Protein AF-A0A5S9XR04-F1 (afdb_monomer_lite)

pLDDT: mean 82.69, std 14.43, range [50.28, 98.38]

Radius of gyration: 22.77 Å; chains: 1; bounding box: 59×26×56 Å

Foldseek 3Di:
DPPPVVVVVVVVVVVVVVVVVPDPPDDPPDPVVVQVVVQVVCVVVVHHGDDDDPVVVVVVVVVVVVVVVVVPDD

InterPro domains:
  IPR014044 CAP domain [PF00188] (35-66)
  IPR035940 CAP superfamily [G3DSA:3.40.33.10] (25-73)
  IPR035940 CAP superfamily [SSF55797] (28-68)

Structure (mmCIF, N/CA/C/O backbone):
data_AF-A0A5S9XR04-F1
#
_entry.id   AF-A0A5S9XR04-F1
#
loop_
_atom_site.group_PDB
_atom_site.id
_atom_site.type_symbol
_atom_site.label_atom_id
_atom_site.label_alt_id
_atom_site.label_comp_id
_atom_site.label_asym_id
_atom_site.label_entity_id
_atom_site.label_seq_id
_atom_site.pdbx_PDB_ins_code
_atom_site.Cartn_x
_atom_site.Cartn_y
_atom_site.Cartn_z
_atom_site.occupancy
_atom_site.B_iso_or_equiv
_atom_site.auth_seq_id
_atom_site.auth_comp_id
_atom_site.auth_asym_id
_atom_site.auth_atom_id
_atom_site.pdbx_PDB_model_num
ATOM 1 N N . MET A 1 1 ? 43.507 -14.982 38.671 1.00 52.72 1 MET A N 1
ATOM 2 C CA . MET A 1 1 ? 42.827 -13.712 39.011 1.00 52.72 1 MET A CA 1
ATOM 3 C C . MET A 1 1 ? 42.489 -12.945 37.727 1.00 52.72 1 MET A C 1
ATOM 5 O O . MET A 1 1 ? 43.371 -12.306 37.179 1.00 52.72 1 MET A O 1
ATOM 9 N N . LYS A 1 2 ? 41.256 -13.074 37.201 1.00 51.41 2 LYS A N 1
ATOM 10 C CA . LYS A 1 2 ? 40.688 -12.267 36.085 1.00 51.41 2 LYS A CA 1
ATOM 11 C C . LYS A 1 2 ? 39.157 -12.067 36.211 1.00 51.41 2 LYS A C 1
ATOM 13 O O . LYS A 1 2 ? 38.499 -11.710 35.245 1.00 51.41 2 LYS A O 1
ATOM 18 N N . MET A 1 3 ? 38.563 -12.308 37.387 1.00 55.81 3 MET A N 1
ATOM 19 C CA . MET A 1 3 ? 37.093 -12.357 37.518 1.00 55.81 3 MET A CA 1
ATOM 20 C C . MET A 1 3 ? 36.422 -10.992 37.754 1.00 55.81 3 MET A C 1
ATOM 22 O O . MET A 1 3 ? 35.208 -10.890 37.634 1.00 55.81 3 MET A O 1
ATOM 26 N N . PHE A 1 4 ? 37.184 -9.930 38.034 1.00 55.75 4 PHE A N 1
ATOM 27 C CA . PHE A 1 4 ? 36.622 -8.605 38.344 1.00 55.75 4 PHE A CA 1
ATOM 28 C C . PHE A 1 4 ? 36.277 -7.756 37.105 1.00 55.75 4 PHE A C 1
ATOM 30 O O . PHE A 1 4 ? 35.429 -6.878 37.198 1.00 55.75 4 PHE A O 1
ATOM 37 N N . ASN A 1 5 ? 36.842 -8.061 35.929 1.00 56.59 5 ASN A N 1
ATOM 38 C CA . ASN A 1 5 ? 36.544 -7.340 34.679 1.00 56.59 5 ASN A CA 1
ATOM 39 C C . ASN A 1 5 ? 35.355 -7.921 33.892 1.00 56.59 5 ASN A C 1
ATOM 41 O O . ASN A 1 5 ? 34.974 -7.367 32.866 1.00 56.59 5 ASN A O 1
ATOM 45 N N . SER A 1 6 ? 34.776 -9.044 34.333 1.00 60.19 6 SER A N 1
ATOM 46 C CA . SER A 1 6 ? 33.717 -9.738 33.584 1.00 60.19 6 SER A CA 1
ATOM 47 C C . SER A 1 6 ? 32.313 -9.207 33.894 1.00 60.19 6 SER A C 1
ATOM 49 O O . SER A 1 6 ? 31.457 -9.214 33.016 1.00 60.19 6 SER A O 1
ATOM 51 N N . TYR A 1 7 ? 32.086 -8.698 35.110 1.00 65.44 7 TYR A N 1
ATOM 52 C CA . TYR A 1 7 ? 30.808 -8.123 35.548 1.00 65.44 7 TYR A CA 1
ATOM 53 C C . TYR A 1 7 ? 30.376 -6.860 34.782 1.00 65.44 7 TYR A C 1
ATOM 55 O O . TYR A 1 7 ? 29.236 -6.835 34.322 1.00 65.44 7 TYR A O 1
ATOM 63 N N . PRO A 1 8 ? 31.232 -5.836 34.572 1.00 76.31 8 PRO A N 1
ATOM 64 C CA . PRO A 1 8 ? 30.832 -4.662 33.794 1.00 76.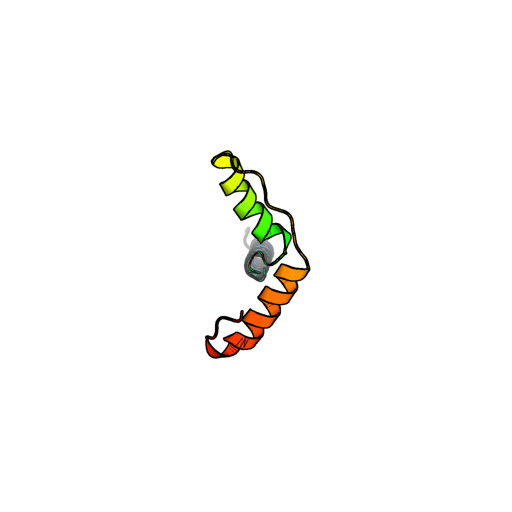31 8 PRO A CA 1
ATOM 65 C C . PRO A 1 8 ? 30.590 -5.010 32.320 1.00 76.31 8 PRO A C 1
ATOM 67 O O . PRO A 1 8 ? 29.654 -4.495 31.721 1.00 76.31 8 PRO A O 1
ATOM 70 N N . ASN A 1 9 ? 31.358 -5.944 31.750 1.00 78.56 9 ASN A N 1
ATOM 71 C CA . ASN A 1 9 ? 31.157 -6.404 30.373 1.00 78.56 9 ASN A CA 1
ATOM 72 C C . ASN A 1 9 ? 29.845 -7.184 30.208 1.00 78.56 9 ASN A C 1
ATOM 74 O O . ASN A 1 9 ? 29.138 -6.994 29.221 1.00 78.56 9 ASN A O 1
ATOM 78 N N . LEU A 1 10 ? 29.495 -8.029 31.183 1.00 81.75 10 LEU A N 1
ATOM 79 C CA . LEU A 1 10 ? 28.225 -8.755 31.194 1.00 81.75 10 LEU A CA 1
ATOM 80 C C . LEU A 1 10 ? 27.034 -7.800 31.360 1.00 81.75 10 LEU A C 1
ATOM 82 O O . LEU A 1 10 ? 26.015 -7.973 30.698 1.00 81.75 10 LEU A O 1
ATOM 86 N N . LEU A 1 11 ? 27.181 -6.765 32.194 1.00 85.44 11 LEU A N 1
ATOM 87 C CA . LEU A 1 11 ? 26.172 -5.724 32.379 1.00 85.44 11 LEU A CA 1
ATOM 88 C C . LEU A 1 11 ? 25.959 -4.908 31.094 1.00 85.44 11 LEU A C 1
ATOM 90 O O . LEU A 1 11 ? 24.822 -4.708 30.677 1.00 85.44 11 LEU A O 1
ATOM 94 N N . VAL A 1 12 ? 27.041 -4.484 30.436 1.00 88.75 12 VAL A N 1
ATOM 95 C CA . VAL A 1 12 ? 26.979 -3.761 29.154 1.00 88.75 12 VAL A CA 1
ATOM 96 C C . VAL A 1 12 ? 26.328 -4.624 28.071 1.00 88.75 12 VAL A C 1
ATOM 98 O O . VAL A 1 12 ? 25.475 -4.133 27.334 1.00 88.75 12 VAL A O 1
ATOM 101 N N . LEU A 1 13 ? 26.665 -5.916 28.007 1.00 88.31 13 LEU A N 1
ATOM 102 C CA . LEU A 1 13 ? 26.050 -6.855 27.068 1.00 88.31 13 LEU A CA 1
ATOM 103 C C . LEU A 1 13 ? 24.545 -7.025 27.330 1.00 88.31 13 LEU A C 1
ATOM 105 O O . LEU A 1 13 ? 23.755 -7.005 26.389 1.00 88.31 13 LEU A O 1
ATOM 109 N N . ALA A 1 14 ? 24.138 -7.139 28.596 1.00 88.69 14 ALA A N 1
ATOM 110 C CA . ALA A 1 14 ? 22.731 -7.255 28.974 1.00 88.69 14 ALA A CA 1
ATOM 111 C C . ALA A 1 14 ? 21.922 -5.998 28.605 1.00 88.69 14 ALA A C 1
ATOM 113 O O . ALA A 1 14 ? 20.820 -6.113 28.068 1.00 88.69 14 ALA A O 1
ATOM 114 N N . ILE A 1 15 ? 22.483 -4.804 28.826 1.00 88.81 15 ILE A N 1
ATOM 115 C CA . ILE A 1 15 ? 21.861 -3.528 28.439 1.00 88.81 15 ILE A CA 1
ATOM 116 C C . ILE A 1 15 ? 21.743 -3.420 26.911 1.00 88.81 15 ILE A C 1
ATOM 118 O O . ILE A 1 15 ? 20.689 -3.039 26.404 1.00 88.81 15 ILE A O 1
ATOM 122 N N . ALA A 1 16 ? 22.790 -3.794 26.168 1.00 87.00 16 ALA A N 1
ATOM 123 C CA . ALA A 1 16 ? 22.776 -3.775 24.706 1.00 87.00 16 ALA A CA 1
ATOM 124 C C . ALA A 1 16 ? 21.712 -4.723 24.123 1.00 87.00 16 ALA A C 1
ATOM 126 O O . ALA A 1 16 ? 20.980 -4.332 23.211 1.00 87.00 16 ALA A O 1
ATOM 127 N N . LEU A 1 17 ? 21.569 -5.934 24.680 1.00 85.69 17 LEU A N 1
ATOM 128 C CA . LEU A 1 17 ? 20.492 -6.846 24.289 1.00 85.69 17 LEU A CA 1
ATOM 129 C C . LEU A 1 17 ? 19.115 -6.251 24.607 1.00 85.69 17 LEU A C 1
ATOM 131 O O . LEU A 1 17 ? 18.262 -6.221 23.726 1.00 85.69 17 LEU A O 1
ATOM 135 N N . ALA A 1 18 ? 18.892 -5.725 25.813 1.00 85.12 18 ALA A N 1
ATOM 136 C CA . ALA A 1 18 ? 17.602 -5.137 26.181 1.00 85.12 18 ALA A CA 1
ATOM 137 C C . ALA A 1 18 ? 17.190 -3.980 25.246 1.00 85.12 18 ALA A C 1
ATOM 139 O O . ALA A 1 18 ? 16.046 -3.916 24.792 1.00 85.12 18 ALA A O 1
ATOM 140 N N . LEU A 1 19 ? 18.137 -3.108 24.886 1.00 80.69 19 LEU A N 1
ATOM 141 C CA . LEU A 1 19 ? 17.915 -2.016 23.933 1.00 80.69 19 LEU A CA 1
ATOM 142 C C . LEU A 1 19 ? 17.602 -2.523 22.516 1.00 80.69 19 LEU A C 1
ATOM 144 O O . LEU A 1 19 ? 16.757 -1.940 21.841 1.00 80.69 19 LEU A O 1
ATOM 148 N N . SER A 1 20 ? 18.219 -3.625 22.075 1.00 77.62 20 SER A N 1
ATOM 149 C CA . SER A 1 20 ? 17.962 -4.199 20.744 1.00 77.62 20 SER A CA 1
ATOM 150 C C . SER A 1 20 ? 16.533 -4.737 20.567 1.00 77.62 20 SER A C 1
ATOM 152 O O . SER A 1 20 ? 15.987 -4.659 19.470 1.00 77.62 20 SER A O 1
ATOM 154 N N . PHE A 1 21 ? 15.891 -5.195 21.648 1.00 68.75 21 PHE A N 1
ATOM 155 C CA . PHE A 1 21 ? 14.484 -5.624 21.647 1.00 68.75 21 PHE A CA 1
ATOM 156 C C . PHE A 1 21 ? 13.489 -4.480 21.896 1.00 68.75 21 PHE A C 1
ATOM 158 O O . PHE A 1 21 ? 12.282 -4.690 21.814 1.00 68.75 21 PHE A O 1
ATOM 165 N N . SER A 1 22 ? 13.972 -3.270 22.193 1.00 67.44 22 SER A N 1
ATOM 166 C CA . SER A 1 22 ? 13.127 -2.115 22.526 1.00 67.44 22 SER A CA 1
ATOM 167 C C . SER A 1 22 ? 12.663 -1.322 21.300 1.00 67.44 22 SER A C 1
ATOM 169 O O . SER A 1 22 ? 12.023 -0.281 21.4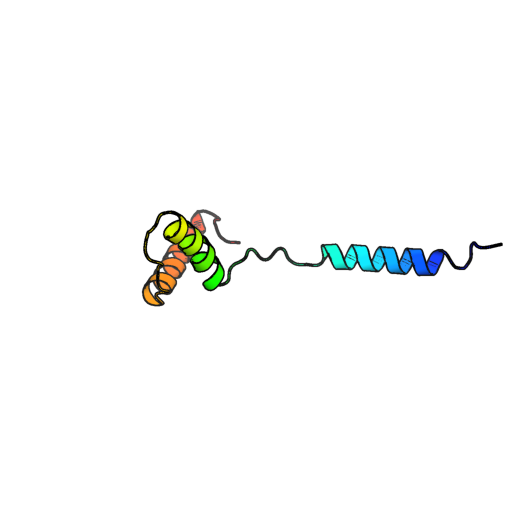47 1.00 67.44 22 SER A O 1
ATOM 171 N N . VAL A 1 23 ? 12.980 -1.777 20.083 1.00 66.88 23 VAL A N 1
ATOM 172 C CA . VAL A 1 23 ? 12.481 -1.131 18.868 1.00 66.88 23 VAL A CA 1
ATOM 173 C C . VAL A 1 23 ? 11.009 -1.512 18.708 1.00 66.88 23 VAL A C 1
ATOM 175 O O . VAL A 1 23 ? 10.716 -2.698 18.530 1.00 66.88 23 VAL A O 1
ATOM 178 N N . PRO A 1 24 ? 10.060 -0.559 18.752 1.00 63.53 24 PRO A N 1
ATOM 179 C CA . PRO A 1 24 ? 8.696 -0.873 18.369 1.00 63.53 24 PRO A CA 1
ATOM 180 C C . PRO A 1 24 ? 8.733 -1.372 16.924 1.00 63.53 24 PRO A C 1
ATOM 182 O O . PRO A 1 24 ? 9.224 -0.670 16.038 1.00 63.53 24 PRO A O 1
ATOM 185 N N . LEU A 1 25 ? 8.219 -2.581 16.685 1.00 62.56 25 LEU A N 1
ATOM 186 C CA . LEU A 1 25 ? 7.917 -3.083 15.346 1.00 62.56 25 LEU A CA 1
ATOM 187 C C . LEU A 1 25 ? 6.758 -2.249 14.787 1.00 62.56 25 LEU A C 1
ATOM 189 O O . LEU A 1 25 ? 5.620 -2.698 14.691 1.00 62.56 25 LEU A O 1
ATOM 193 N N . LYS A 1 26 ? 7.036 -0.987 14.468 1.00 58.69 26 LYS A N 1
ATOM 194 C CA . LYS A 1 26 ? 6.185 -0.180 13.616 1.00 58.69 26 LYS A CA 1
ATOM 195 C C . LYS A 1 26 ? 6.191 -0.884 12.269 1.00 58.69 26 LYS A C 1
ATOM 197 O O . LYS A 1 26 ? 7.234 -0.983 11.621 1.00 58.69 26 LYS A O 1
ATOM 202 N N . ALA A 1 27 ? 5.036 -1.418 11.878 1.00 63.69 27 ALA A N 1
ATOM 203 C CA . ALA A 1 27 ? 4.808 -1.725 10.477 1.00 63.69 27 ALA A CA 1
ATOM 204 C C . ALA A 1 27 ? 5.209 -0.485 9.664 1.00 63.69 27 ALA A C 1
ATOM 206 O O . ALA A 1 27 ? 5.007 0.635 10.132 1.00 63.69 27 ALA A O 1
ATOM 207 N N . GLN A 1 28 ? 5.825 -0.687 8.501 1.00 65.00 28 GLN A N 1
ATOM 208 C CA . GLN A 1 28 ? 6.170 0.402 7.590 1.00 65.00 28 GLN A CA 1
ATOM 209 C C . GLN A 1 28 ? 4.871 1.040 7.081 1.00 65.00 28 GLN A C 1
ATOM 211 O O . GLN A 1 28 ? 4.271 0.594 6.106 1.00 65.00 28 GLN A O 1
ATOM 216 N N . ASP A 1 29 ? 4.377 1.998 7.862 1.00 74.62 29 ASP A N 1
ATOM 217 C CA . ASP A 1 29 ? 3.060 2.617 7.781 1.00 74.62 29 ASP A CA 1
ATOM 218 C C . ASP A 1 29 ? 3.131 4.016 7.159 1.00 74.62 29 ASP A C 1
ATOM 220 O O . ASP A 1 29 ? 2.117 4.715 7.079 1.00 74.62 29 ASP A O 1
ATOM 224 N N . GLN A 1 30 ? 4.305 4.426 6.664 1.00 85.56 30 GLN A N 1
ATOM 225 C CA . GLN A 1 30 ? 4.426 5.681 5.940 1.00 85.56 30 GLN A CA 1
ATOM 226 C C . GLN A 1 30 ? 3.747 5.555 4.569 1.00 85.56 30 GLN A C 1
ATOM 228 O O . GLN A 1 30 ? 3.881 4.527 3.899 1.00 85.56 30 GLN A O 1
ATOM 233 N N . PRO A 1 31 ? 3.080 6.614 4.071 1.00 86.06 31 PRO A N 1
ATOM 234 C CA . PRO A 1 31 ? 2.494 6.641 2.726 1.00 86.06 31 PRO A CA 1
ATOM 235 C C . PRO A 1 31 ? 3.439 6.150 1.619 1.00 86.06 31 PRO A C 1
ATOM 237 O O . PRO A 1 31 ? 3.026 5.470 0.677 1.00 86.06 31 PRO A O 1
ATOM 240 N N . GLN A 1 32 ? 4.728 6.471 1.756 1.00 89.00 32 GLN A N 1
ATOM 241 C CA . GLN A 1 32 ? 5.766 6.110 0.798 1.00 89.00 32 GLN A CA 1
ATOM 242 C C . GLN A 1 32 ? 6.020 4.596 0.732 1.00 89.00 32 GLN A C 1
ATOM 244 O O . GLN A 1 32 ? 6.351 4.084 -0.339 1.00 89.00 32 GLN A O 1
ATOM 249 N N . ASP A 1 33 ? 5.833 3.871 1.833 1.00 89.69 33 ASP A N 1
ATOM 250 C CA . ASP A 1 33 ? 6.139 2.442 1.923 1.00 89.69 33 ASP A CA 1
ATOM 251 C C . ASP A 1 33 ? 5.163 1.622 1.073 1.00 89.69 33 ASP A C 1
ATOM 253 O O . ASP A 1 33 ? 5.582 0.788 0.261 1.00 89.69 33 ASP A O 1
ATOM 257 N N . TYR A 1 34 ? 3.868 1.957 1.147 1.00 88.44 34 TYR A N 1
ATOM 258 C CA . TYR A 1 34 ? 2.835 1.387 0.279 1.00 88.44 34 TYR A CA 1
ATOM 259 C C . TYR A 1 34 ? 3.197 1.562 -1.195 1.00 88.44 34 TYR A C 1
ATOM 261 O O . TYR A 1 34 ? 3.122 0.627 -1.994 1.00 88.44 34 TYR A O 1
ATOM 269 N N . PHE A 1 35 ? 3.625 2.761 -1.565 1.00 90.44 35 PHE A N 1
ATOM 270 C CA . PHE A 1 35 ? 3.895 3.109 -2.946 1.00 90.44 35 PHE A CA 1
ATOM 271 C C . PHE A 1 35 ? 5.172 2.469 -3.494 1.00 90.44 35 PHE A C 1
ATOM 273 O O . PHE A 1 35 ? 5.180 1.965 -4.618 1.00 90.44 35 PHE A O 1
ATOM 280 N N . ASN A 1 36 ? 6.236 2.438 -2.691 1.00 92.19 36 ASN A N 1
ATOM 281 C CA . ASN A 1 36 ? 7.510 1.824 -3.051 1.00 92.19 36 ASN A CA 1
ATOM 282 C C . ASN A 1 36 ? 7.346 0.334 -3.362 1.00 92.19 36 ASN A C 1
ATOM 284 O O . ASN A 1 36 ? 7.866 -0.143 -4.374 1.00 92.19 36 ASN A O 1
ATOM 288 N N . ALA A 1 37 ? 6.602 -0.391 -2.521 1.00 93.38 37 ALA A N 1
ATOM 289 C CA . ALA A 1 37 ? 6.334 -1.810 -2.727 1.00 93.38 37 ALA A CA 1
ATOM 290 C C . ALA A 1 37 ? 5.572 -2.055 -4.042 1.00 93.38 37 ALA A C 1
ATOM 292 O O . ALA A 1 37 ? 6.003 -2.859 -4.873 1.00 93.38 37 ALA A O 1
ATOM 293 N N . HIS A 1 38 ? 4.489 -1.307 -4.277 1.00 95.19 38 HIS A N 1
ATOM 294 C CA . HIS A 1 38 ? 3.672 -1.455 -5.485 1.00 95.19 38 HIS A CA 1
ATOM 295 C C . HIS A 1 38 ? 4.429 -1.059 -6.752 1.00 95.19 38 HIS A C 1
ATOM 297 O O . HIS A 1 38 ? 4.390 -1.782 -7.747 1.00 95.19 38 HIS A O 1
ATOM 303 N N . ASN A 1 39 ? 5.142 0.066 -6.737 1.00 97.00 39 ASN A N 1
ATOM 304 C CA . ASN A 1 39 ? 5.851 0.543 -7.919 1.00 97.00 39 ASN A CA 1
ATOM 305 C C . ASN A 1 39 ? 7.029 -0.342 -8.289 1.00 97.00 39 ASN A C 1
ATOM 307 O O . ASN A 1 39 ? 7.262 -0.543 -9.476 1.00 97.00 39 ASN A O 1
ATOM 311 N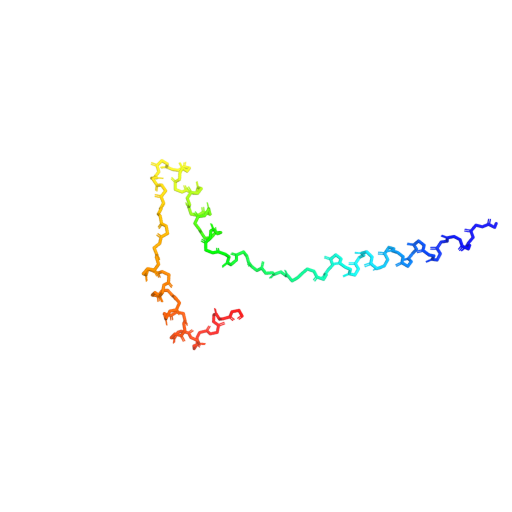 N . ARG A 1 40 ? 7.717 -0.936 -7.307 1.00 96.69 40 ARG A N 1
ATOM 312 C CA . ARG A 1 40 ? 8.733 -1.955 -7.582 1.00 96.69 40 ARG A CA 1
ATOM 313 C C . ARG A 1 40 ? 8.135 -3.120 -8.371 1.00 96.69 40 ARG A C 1
ATOM 315 O O . ARG A 1 40 ? 8.684 -3.498 -9.403 1.00 96.69 40 ARG A O 1
ATOM 322 N N . ALA A 1 41 ? 6.995 -3.646 -7.921 1.00 97.56 41 ALA A N 1
ATOM 323 C CA . ALA A 1 41 ? 6.311 -4.738 -8.607 1.00 97.56 41 ALA A CA 1
ATOM 324 C C . ALA A 1 41 ? 5.818 -4.318 -10.004 1.00 97.56 41 ALA A C 1
ATOM 326 O O . ALA A 1 41 ? 6.073 -5.023 -10.976 1.00 97.56 41 ALA A O 1
ATOM 327 N N . ARG A 1 42 ? 5.194 -3.141 -10.143 1.00 98.25 42 ARG A N 1
ATOM 328 C CA . ARG A 1 42 ? 4.701 -2.630 -11.436 1.00 98.25 42 ARG A CA 1
ATOM 329 C C . ARG A 1 42 ? 5.825 -2.447 -12.453 1.00 98.25 42 ARG A C 1
ATOM 331 O O . ARG A 1 42 ? 5.720 -2.947 -13.569 1.00 98.25 42 ARG A O 1
ATOM 338 N N . VAL A 1 43 ? 6.922 -1.813 -12.047 1.00 98.06 43 VAL A N 1
ATOM 339 C CA . VAL A 1 43 ? 8.084 -1.597 -12.918 1.00 98.06 43 VAL A CA 1
ATOM 340 C C . VAL A 1 43 ? 8.717 -2.927 -13.330 1.00 98.06 43 VAL A C 1
ATOM 342 O O . VAL A 1 43 ? 9.089 -3.072 -14.491 1.00 98.06 43 VAL A O 1
ATOM 345 N N . SER A 1 44 ? 8.768 -3.926 -12.438 1.00 98.12 44 SER A N 1
ATOM 346 C CA . SER A 1 44 ? 9.319 -5.252 -12.774 1.00 98.12 44 SER A CA 1
ATOM 347 C C . SER A 1 44 ? 8.562 -5.986 -13.887 1.00 98.12 44 SER A C 1
ATOM 349 O O . SER A 1 44 ? 9.129 -6.871 -14.519 1.00 98.12 44 SER A O 1
ATOM 351 N N . VAL A 1 45 ? 7.313 -5.594 -14.156 1.00 98.19 45 VAL A N 1
ATOM 352 C CA . VAL A 1 45 ? 6.476 -6.158 -15.225 1.00 98.19 45 VAL A CA 1
ATOM 353 C C . VAL A 1 45 ? 6.174 -5.145 -16.338 1.00 98.19 45 VAL A C 1
ATOM 355 O O . VAL A 1 45 ? 5.236 -5.332 -17.107 1.00 98.19 45 VAL A O 1
ATOM 358 N N . GLY A 1 46 ? 6.951 -4.059 -16.435 1.00 98.00 46 GLY A N 1
ATOM 359 C CA . GLY A 1 46 ? 6.830 -3.064 -17.509 1.00 98.00 46 GLY A CA 1
ATOM 360 C C . GLY A 1 46 ? 5.622 -2.128 -17.392 1.00 98.00 46 GLY A C 1
ATOM 361 O O . GLY A 1 46 ? 5.259 -1.462 -18.359 1.00 98.00 46 GLY A O 1
ATOM 362 N N . VAL A 1 47 ? 4.991 -2.059 -16.219 1.00 98.38 47 VAL A N 1
ATOM 363 C CA . VAL A 1 47 ? 3.833 -1.201 -15.957 1.00 98.38 47 VAL A CA 1
ATOM 364 C C . VAL A 1 47 ? 4.288 0.102 -15.292 1.00 98.38 47 VAL A C 1
ATOM 366 O O . VAL A 1 47 ? 5.067 0.090 -14.338 1.00 98.38 47 VAL A O 1
ATOM 369 N N . SER A 1 48 ? 3.768 1.241 -15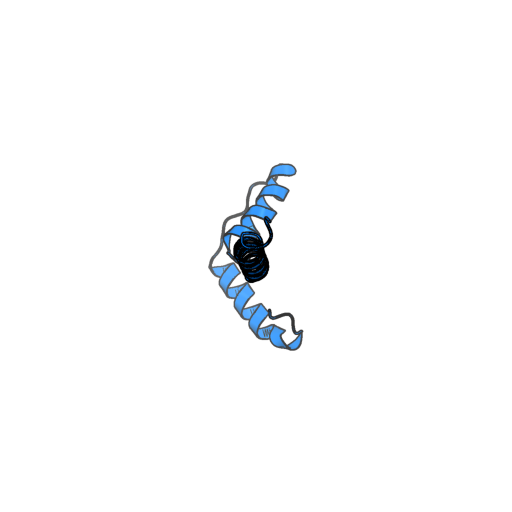.759 1.00 97.62 48 SER A N 1
ATOM 370 C CA . SER A 1 48 ? 4.113 2.568 -15.227 1.00 97.62 48 SER A CA 1
ATOM 371 C C . SER A 1 48 ? 3.849 2.684 -13.719 1.00 97.62 48 SER A C 1
ATOM 373 O O . SER A 1 48 ? 2.844 2.147 -13.237 1.00 97.62 48 SER A O 1
ATOM 375 N N . PRO A 1 49 ? 4.693 3.400 -12.957 1.00 96.88 49 PRO A N 1
ATOM 376 C CA . PRO A 1 49 ? 4.479 3.612 -11.530 1.00 96.88 49 PRO A CA 1
ATOM 377 C C . PRO A 1 49 ? 3.171 4.371 -11.271 1.00 96.88 49 PRO A C 1
ATOM 379 O O . PRO A 1 49 ? 2.681 5.116 -12.117 1.00 96.88 49 PRO A O 1
ATOM 382 N N . LEU A 1 50 ? 2.590 4.156 -10.095 1.00 94.56 50 LEU A N 1
ATOM 383 C CA . LEU A 1 50 ? 1.459 4.938 -9.602 1.00 94.56 50 LEU A CA 1
ATOM 384 C C . LEU A 1 50 ? 1.920 6.366 -9.255 1.00 94.56 50 LEU A C 1
ATOM 386 O O . LEU A 1 50 ? 3.106 6.661 -9.354 1.00 94.56 50 LEU A O 1
ATOM 390 N N . MET A 1 51 ? 1.000 7.231 -8.814 1.00 92.56 51 MET A N 1
ATOM 391 C CA . MET A 1 51 ? 1.279 8.473 -8.069 1.00 92.56 51 MET A CA 1
ATOM 392 C C . MET A 1 51 ? 0.407 8.537 -6.814 1.00 92.56 51 MET A C 1
ATOM 394 O O . MET A 1 51 ? -0.684 7.964 -6.791 1.00 92.56 51 MET A O 1
ATOM 398 N N . TRP A 1 52 ? 0.893 9.192 -5.758 1.00 92.06 52 TRP A N 1
ATOM 399 C CA . TRP A 1 52 ? 0.102 9.372 -4.541 1.00 92.06 52 TRP A CA 1
ATOM 400 C C . TRP A 1 52 ? -1.107 10.274 -4.810 1.00 92.06 52 TRP A C 1
ATOM 402 O O . TRP A 1 52 ? -0.991 11.281 -5.506 1.00 92.06 52 TRP A O 1
ATOM 412 N N . SER A 1 53 ? -2.256 9.923 -4.232 1.00 94.06 53 SER A N 1
ATOM 413 C CA . SER A 1 53 ? -3.481 10.719 -4.301 1.00 94.06 53 SER A CA 1
ATOM 414 C C . SER A 1 53 ? -4.029 10.948 -2.899 1.00 94.06 53 SER A C 1
ATOM 416 O O . SER A 1 53 ? -4.450 10.013 -2.217 1.00 94.06 53 SER A O 1
ATOM 418 N N . GLN A 1 54 ? -4.072 12.212 -2.489 1.00 94.25 54 GLN A N 1
ATOM 419 C CA . GLN A 1 54 ? -4.620 12.636 -1.202 1.00 94.25 54 GLN A CA 1
ATOM 420 C C . GLN A 1 54 ? -6.108 12.284 -1.081 1.00 94.25 54 GLN A C 1
ATOM 422 O O . GLN A 1 54 ? -6.557 11.896 -0.006 1.00 94.25 54 GLN A O 1
ATOM 427 N N . THR A 1 55 ? -6.865 12.347 -2.180 1.00 97.00 55 THR A N 1
ATOM 428 C CA . THR A 1 55 ? -8.283 11.960 -2.205 1.00 97.00 55 THR A CA 1
ATOM 429 C C . THR A 1 55 ? -8.469 10.474 -1.902 1.00 97.00 55 THR A C 1
ATOM 431 O O . THR A 1 55 ? -9.315 10.119 -1.084 1.00 97.00 55 THR A O 1
ATOM 434 N N . LEU A 1 56 ? -7.662 9.601 -2.518 1.00 94.62 56 LEU A N 1
ATOM 435 C CA . LEU A 1 56 ? -7.729 8.159 -2.256 1.00 94.62 56 LEU A CA 1
ATOM 436 C C . LEU A 1 56 ? -7.267 7.815 -0.839 1.00 94.62 56 LEU A C 1
ATOM 438 O O . LEU A 1 56 ? -7.867 6.953 -0.202 1.00 94.62 56 LEU A O 1
ATOM 442 N N . ALA A 1 57 ? -6.250 8.510 -0.327 1.00 92.50 57 ALA A N 1
ATOM 443 C CA . ALA A 1 57 ? -5.785 8.332 1.044 1.00 92.50 57 ALA A CA 1
ATOM 444 C C . ALA A 1 57 ? -6.879 8.672 2.069 1.00 92.50 57 ALA A C 1
ATOM 446 O O . ALA A 1 57 ? -7.161 7.870 2.959 1.00 92.50 57 ALA A O 1
ATOM 447 N N . ALA A 1 58 ? -7.548 9.818 1.899 1.00 94.81 58 ALA A N 1
ATOM 448 C CA . ALA A 1 58 ? -8.653 10.230 2.762 1.00 94.81 58 ALA A CA 1
ATOM 449 C C . ALA A 1 58 ? -9.828 9.240 2.700 1.00 94.81 58 ALA A C 1
ATOM 451 O O . ALA A 1 58 ? -10.391 8.873 3.731 1.00 94.81 58 ALA A O 1
ATOM 452 N N . TYR A 1 59 ? -10.167 8.757 1.500 1.00 95.44 59 TYR A N 1
ATOM 453 C CA . TYR A 1 59 ? -11.198 7.736 1.326 1.00 95.44 59 TYR A CA 1
ATOM 454 C C . TYR A 1 59 ? -10.843 6.426 2.045 1.00 95.44 59 TYR A C 1
ATOM 456 O O . TYR A 1 59 ? -11.674 5.873 2.767 1.00 95.44 59 TYR A O 1
ATOM 464 N N . ALA A 1 60 ? -9.612 5.937 1.873 1.00 92.25 60 ALA A N 1
ATOM 465 C CA . ALA A 1 60 ? -9.150 4.697 2.487 1.00 92.25 60 ALA A CA 1
ATOM 466 C C . ALA A 1 60 ? -9.180 4.776 4.020 1.00 92.25 60 ALA A C 1
ATOM 468 O O . ALA A 1 60 ? -9.650 3.840 4.667 1.00 92.25 60 ALA A O 1
ATOM 469 N N . GLN A 1 61 ? -8.758 5.908 4.594 1.00 90.69 61 GLN A N 1
ATOM 470 C CA . GLN A 1 61 ? -8.836 6.141 6.034 1.00 90.69 61 GLN A CA 1
ATOM 471 C C . GLN A 1 61 ? -10.288 6.131 6.534 1.00 90.69 61 GLN A C 1
ATOM 473 O O . GLN A 1 61 ? -10.605 5.399 7.471 1.00 90.69 61 GLN A O 1
ATOM 478 N N . ALA A 1 62 ? -11.188 6.878 5.887 1.00 94.19 62 ALA A N 1
ATOM 479 C CA . ALA A 1 62 ? -12.597 6.925 6.280 1.00 94.19 62 ALA A CA 1
ATOM 480 C C . ALA A 1 62 ? -13.270 5.543 6.189 1.00 94.19 62 ALA A C 1
ATOM 482 O O . ALA A 1 62 ? -14.074 5.163 7.044 1.00 94.19 62 ALA A O 1
ATOM 483 N N . TYR A 1 63 ? -12.927 4.756 5.165 1.00 92.25 63 TYR A N 1
ATOM 484 C CA . TYR A 1 63 ? -13.428 3.393 5.031 1.00 92.25 63 TYR A CA 1
ATOM 485 C C . TYR A 1 63 ? -12.881 2.466 6.120 1.00 92.25 63 TYR A C 1
ATOM 487 O O . TYR A 1 63 ? -13.648 1.692 6.696 1.00 92.25 63 TYR A O 1
ATOM 495 N N . ALA A 1 64 ? -11.586 2.560 6.439 1.00 89.56 64 ALA A N 1
ATOM 496 C CA . ALA A 1 64 ? -11.002 1.816 7.546 1.00 89.56 64 ALA A CA 1
ATOM 497 C C . ALA A 1 64 ? -11.735 2.148 8.851 1.00 89.56 64 ALA A C 1
ATOM 499 O O . ALA A 1 64 ? -12.193 1.240 9.536 1.00 89.56 64 ALA A O 1
ATOM 500 N N . GLU A 1 65 ? -11.942 3.434 9.161 1.00 89.50 65 GLU A N 1
ATOM 501 C CA . GLU A 1 65 ? -12.672 3.887 10.357 1.00 89.50 65 GLU A CA 1
ATOM 502 C C . GLU A 1 65 ? -14.095 3.326 10.434 1.00 89.50 65 GLU A C 1
ATOM 504 O O . 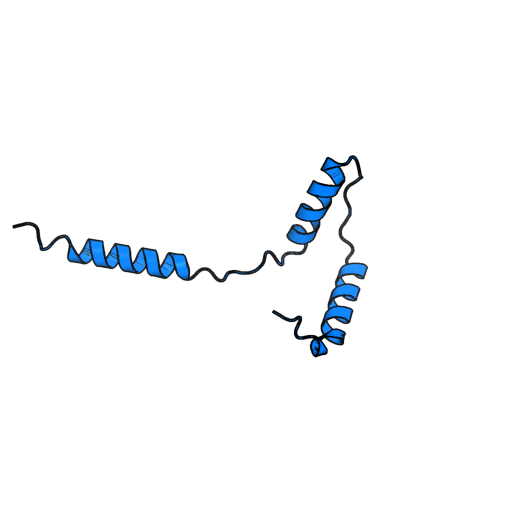GLU A 1 65 ? -14.544 2.940 11.515 1.00 89.50 65 GLU A O 1
ATOM 509 N N . LYS A 1 66 ? -14.779 3.203 9.292 1.00 91.12 66 LYS A N 1
ATOM 510 C CA . LYS A 1 66 ? -16.089 2.549 9.206 1.00 91.12 66 LYS A CA 1
ATOM 511 C C . LYS A 1 66 ? -16.025 1.050 9.518 1.00 91.12 66 LYS A C 1
ATOM 513 O O . LYS A 1 66 ? -16.986 0.509 10.055 1.00 91.12 66 LYS A O 1
ATOM 518 N N . ARG A 1 67 ? -14.918 0.381 9.187 1.00 88.94 67 ARG A N 1
ATOM 519 C CA . ARG A 1 67 ? -14.709 -1.068 9.362 1.00 88.94 67 ARG A CA 1
ATOM 520 C C . ARG A 1 67 ? -13.967 -1.435 10.653 1.00 88.94 67 ARG A C 1
ATOM 522 O O . ARG A 1 67 ? -13.337 -2.491 10.740 1.00 88.94 67 ARG A O 1
ATOM 529 N N . ARG A 1 68 ? -14.068 -0.587 11.686 1.00 83.81 68 ARG A N 1
ATOM 530 C CA . ARG A 1 68 ? -13.600 -0.905 13.053 1.00 83.81 68 ARG A CA 1
ATOM 531 C C . ARG A 1 68 ? -14.224 -2.184 13.610 1.00 83.81 68 ARG A C 1
ATOM 533 O O . ARG A 1 68 ? -13.600 -2.858 14.421 1.00 83.81 68 ARG A O 1
ATOM 540 N N . ASP A 1 69 ? -15.415 -2.531 13.135 1.00 85.56 69 ASP A N 1
ATOM 541 C CA . ASP A 1 69 ? -16.131 -3.771 13.444 1.00 85.56 69 ASP A CA 1
ATOM 542 C C . ASP A 1 69 ? -15.345 -5.049 13.104 1.00 85.56 69 ASP A C 1
ATOM 544 O O . ASP A 1 69 ? -15.579 -6.093 13.704 1.00 85.56 69 ASP A O 1
ATOM 548 N N . CYS A 1 70 ? -14.390 -4.973 12.176 1.00 81.00 70 CYS A N 1
ATOM 549 C CA . CYS A 1 70 ? -13.593 -6.113 11.731 1.00 81.00 70 CYS A CA 1
ATOM 550 C C . CYS A 1 70 ? -12.297 -6.315 12.533 1.00 81.00 70 CYS A C 1
ATOM 552 O O . CYS A 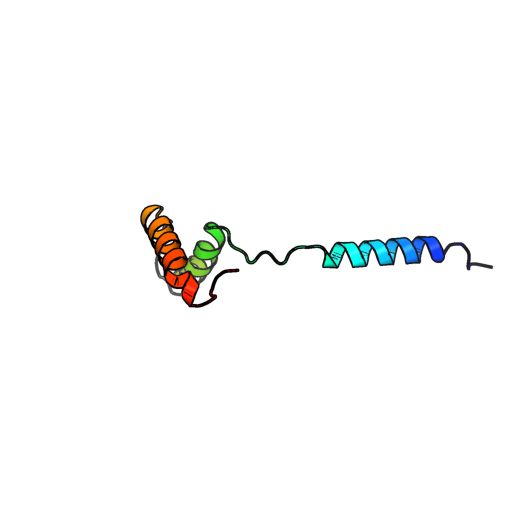1 70 ? -11.518 -7.199 12.186 1.00 81.00 70 CYS A O 1
ATOM 554 N N . GLY A 1 71 ? -12.019 -5.491 13.552 1.00 65.88 71 GLY A N 1
ATOM 555 C CA . GLY A 1 71 ? -10.796 -5.606 14.359 1.00 65.88 71 GLY A CA 1
ATOM 556 C C . GLY A 1 71 ? -9.492 -5.406 13.572 1.00 65.88 71 GLY A C 1
ATOM 557 O O . GLY A 1 71 ? -8.425 -5.744 14.066 1.00 65.88 71 GLY A O 1
ATOM 558 N N . LEU A 1 72 ? -9.558 -4.850 12.356 1.00 61.28 72 LEU A N 1
ATOM 559 C CA . LEU A 1 72 ? -8.409 -4.591 11.472 1.00 61.28 72 LEU A CA 1
ATOM 560 C C . LEU A 1 72 ? -7.633 -3.313 11.836 1.00 61.28 72 LEU A C 1
ATOM 562 O O . LEU A 1 72 ? -6.921 -2.750 11.007 1.00 61.28 72 LEU A O 1
ATOM 566 N N . PHE A 1 73 ? -7.781 -2.845 13.070 1.00 54.50 73 PHE A N 1
ATOM 567 C CA . PHE A 1 73 ? -7.001 -1.734 13.591 1.00 54.50 73 PHE A CA 1
ATOM 568 C C . PHE A 1 73 ? -5.782 -2.286 14.323 1.00 54.50 73 PHE A C 1
ATOM 570 O O . PHE A 1 73 ? -5.923 -3.169 15.168 1.00 54.50 73 PHE A O 1
ATOM 577 N N . LEU A 1 74 ? -4.607 -1.771 13.953 1.00 50.28 74 LEU A N 1
ATOM 578 C CA . LEU A 1 74 ? -3.391 -1.850 14.764 1.00 50.28 74 LEU A CA 1
ATOM 579 C C . LEU A 1 74 ? -3.570 -1.063 16.067 1.00 50.28 74 LEU A C 1
ATOM 581 O O . LEU A 1 74 ? -4.207 0.017 16.010 1.00 50.28 74 LEU A O 1
#

Secondary structure (DSSP, 8-state):
---TTHHHHHHHHHHHHHHHTTS------SHHHHHHHHHHHHHHTTPPP----HHHHHHHHHHHHHTGGGT---

Organism: Arabidopsis thaliana (NCBI:txid3702)

Sequence (74 aa):
MKMFNSYPNLLVLAIALALSFSVPLKAQDQPQDYFNAHNRARVSVGVSPLMWSQTLAAYAQAYAEKRRDCGLFL